Protein AF-A0A248K2I9-F1 (afdb_monomer)

Nearest PDB structures (foldseek):
  1h0m-assembly1_A  TM=5.626E-01  e=3.948E+00  Agrobacterium tumefaciens
  4zms-assembly1_B  TM=3.273E-01  e=7.925E-01  Streptococcus pneumoniae R6
  2y1j-assembly1_A  TM=4.454E-01  e=2.714E+00  Geobacillus stearothermophilus
  2w25-assembly1_B  TM=5.916E-01  e=6.059E+00  Mycobacterium tuberculosis H37Rv
  2w29-assembly1_B  TM=5.954E-01  e=8.354E+00  Mycobacterium tuberculosis H37Rv

Secondary structure (DSSP, 8-state):
---HHHHTT--HHHHHHHHHHHSTT-SSGGG--HHHHHHHHHHHHTT--HHHHHHHHS--HHHHHHHHHHH-TTTS---HHHHHHHHHHHHHHHHTT--HHHHHHHTTS-HHHHHHHHHHH-GGGTTS-SSS-----

Structure (mmCIF, N/CA/C/O backbone):
data_AF-A0A248K2I9-F1
#
_entry.id   AF-A0A248K2I9-F1
#
loop_
_atom_site.group_PDB
_atom_site.id
_atom_site.type_symbol
_atom_site.label_atom_id
_atom_site.label_alt_id
_atom_site.label_comp_id
_atom_site.label_asym_id
_atom_site.label_entity_id
_atom_site.label_seq_id
_atom_site.pdbx_PDB_ins_code
_atom_site.Cartn_x
_atom_site.Cartn_y
_atom_site.Cartn_z
_atom_site.occupancy
_atom_site.B_iso_or_equiv
_atom_site.auth_seq_id
_atom_site.auth_comp_id
_atom_site.auth_asym_id
_atom_site.auth_atom_id
_atom_site.pdbx_PDB_model_num
ATOM 1 N N . MET A 1 1 ? -1.436 29.039 24.319 1.00 55.94 1 MET A N 1
ATOM 2 C CA . MET A 1 1 ? -0.841 27.757 23.875 1.00 55.94 1 MET A CA 1
ATOM 3 C C . MET A 1 1 ? -0.750 27.768 22.350 1.00 55.94 1 MET A C 1
ATOM 5 O O . MET A 1 1 ? -1.803 27.791 21.718 1.00 55.94 1 MET A O 1
ATOM 9 N N . PRO A 1 2 ? 0.449 27.840 21.742 1.00 73.25 2 PRO A N 1
ATOM 10 C CA . PRO A 1 2 ? 0.587 27.752 20.288 1.00 73.25 2 PRO A CA 1
ATOM 11 C C . PRO A 1 2 ? 0.140 26.370 19.792 1.00 73.25 2 PRO A C 1
ATOM 13 O O . PRO A 1 2 ? 0.348 25.362 20.464 1.00 73.25 2 PRO A O 1
ATOM 16 N N . SER A 1 3 ? -0.501 26.313 18.6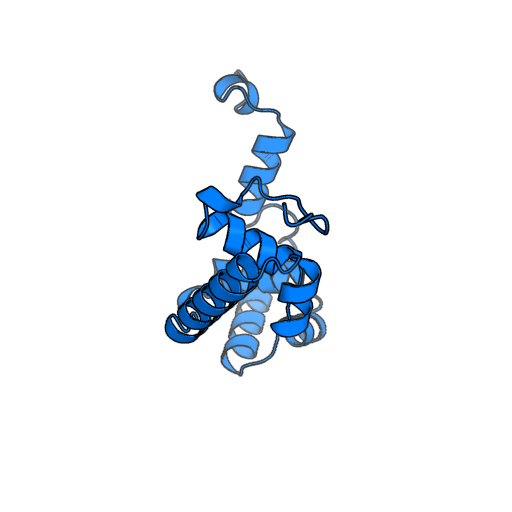21 1.00 81.94 3 SER A N 1
ATOM 17 C CA . SER A 1 3 ? -0.942 25.030 18.058 1.00 81.94 3 SER A CA 1
ATOM 18 C C . SER A 1 3 ? 0.257 24.142 17.693 1.00 81.94 3 SER A C 1
ATOM 20 O O . SER A 1 3 ? 1.301 24.645 17.280 1.00 81.94 3 SER A O 1
ATOM 22 N N . ILE A 1 4 ? 0.090 22.815 17.756 1.00 80.38 4 ILE A N 1
ATOM 23 C CA . ILE A 1 4 ? 1.104 21.837 17.310 1.00 80.38 4 ILE A CA 1
ATOM 24 C C . ILE A 1 4 ? 1.613 22.129 15.888 1.00 80.38 4 ILE A C 1
ATOM 26 O O . ILE A 1 4 ? 2.784 21.920 15.591 1.00 80.38 4 ILE A O 1
ATOM 30 N N . ALA A 1 5 ? 0.748 22.647 15.012 1.00 84.50 5 ALA A N 1
ATOM 31 C CA . ALA A 1 5 ? 1.111 23.028 13.650 1.00 84.50 5 ALA A CA 1
ATOM 32 C C . ALA A 1 5 ? 2.148 24.166 13.615 1.00 84.50 5 ALA A C 1
ATOM 34 O O . ALA A 1 5 ? 3.099 24.099 12.839 1.00 84.50 5 ALA A O 1
ATOM 35 N N . VAL A 1 6 ? 1.996 25.160 14.498 1.00 83.75 6 VAL A N 1
ATOM 36 C CA . VAL A 1 6 ? 2.936 26.283 14.653 1.00 83.75 6 VAL A CA 1
ATOM 37 C C . VAL A 1 6 ? 4.262 25.795 15.228 1.00 83.75 6 VAL A C 1
ATOM 39 O O . VAL A 1 6 ? 5.309 26.130 14.687 1.00 83.75 6 VAL A O 1
ATOM 42 N N . ILE A 1 7 ? 4.220 24.943 16.257 1.00 88.38 7 ILE A N 1
ATOM 43 C CA . ILE A 1 7 ? 5.426 24.371 16.882 1.00 88.38 7 ILE A CA 1
ATOM 44 C C . ILE A 1 7 ? 6.247 23.562 15.867 1.00 88.38 7 ILE A C 1
ATOM 46 O O . ILE A 1 7 ? 7.469 23.646 15.844 1.00 88.38 7 ILE A O 1
ATOM 50 N N . LEU A 1 8 ? 5.579 22.785 15.010 1.00 85.31 8 LEU A N 1
ATOM 51 C CA . LEU A 1 8 ? 6.237 21.906 14.041 1.00 85.31 8 LEU A CA 1
ATOM 52 C C . LEU A 1 8 ? 6.527 22.575 12.687 1.00 85.31 8 LEU A C 1
ATOM 54 O O . LEU A 1 8 ? 7.066 21.917 11.794 1.00 85.31 8 LEU A O 1
ATOM 58 N N . GLY A 1 9 ? 6.140 23.840 12.490 1.00 90.56 9 GLY A N 1
ATOM 59 C CA . GLY A 1 9 ? 6.293 24.538 11.208 1.00 90.56 9 GLY A CA 1
ATOM 60 C C . GLY A 1 9 ? 5.586 23.829 10.044 1.00 90.56 9 GLY A C 1
ATOM 61 O O . GLY A 1 9 ? 6.090 23.805 8.919 1.00 90.56 9 GLY A O 1
ATOM 62 N N . LYS A 1 10 ? 4.445 23.177 10.304 1.00 89.06 10 LYS A N 1
ATOM 63 C CA . LYS A 1 10 ? 3.665 22.437 9.297 1.00 89.06 10 LYS A CA 1
ATOM 64 C C . LYS A 1 10 ? 2.259 23.002 9.178 1.00 89.06 10 LYS A C 1
ATOM 66 O O . LYS A 1 10 ? 1.702 23.536 10.130 1.00 89.06 10 LYS A O 1
ATOM 71 N N . SER A 1 11 ? 1.639 22.808 8.014 1.00 90.31 11 SER A N 1
ATOM 72 C CA . SER A 1 11 ? 0.222 23.135 7.847 1.00 90.31 11 SER A CA 1
ATOM 73 C C . SER A 1 11 ? -0.647 22.271 8.770 1.00 90.31 11 SER A C 1
ATOM 75 O O . SER A 1 11 ? -0.353 21.091 9.000 1.00 90.31 11 SER A O 1
ATOM 77 N N . GLN A 1 12 ? -1.769 22.819 9.245 1.00 82.25 12 GLN A N 1
ATOM 78 C CA . GLN A 1 12 ? -2.743 22.036 10.014 1.00 82.25 12 GLN A CA 1
ATOM 79 C C . GLN A 1 12 ? -3.252 20.813 9.236 1.00 82.25 12 GLN A C 1
ATOM 81 O O . GLN A 1 12 ? -3.510 19.767 9.830 1.00 82.25 12 GLN A O 1
ATOM 86 N N . HIS A 1 13 ? -3.351 20.914 7.906 1.00 80.00 13 HIS A N 1
ATOM 87 C CA . HIS A 1 13 ? -3.716 19.793 7.044 1.00 80.00 13 HIS A CA 1
ATOM 88 C C . HIS A 1 13 ? -2.701 18.644 7.143 1.00 80.00 13 HIS A C 1
ATOM 90 O O . HIS A 1 13 ? -3.089 17.490 7.319 1.00 80.00 13 HIS A O 1
ATOM 96 N N . THR A 1 14 ? -1.403 18.952 7.094 1.00 78.31 14 THR A N 1
ATOM 97 C CA . THR A 1 14 ? -0.323 17.962 7.231 1.00 78.31 14 THR A CA 1
ATOM 98 C C . THR A 1 14 ? -0.371 17.268 8.588 1.00 78.31 14 THR A C 1
ATOM 100 O O . THR A 1 14 ? -0.266 16.045 8.652 1.00 78.31 14 THR A O 1
ATOM 103 N N . ILE A 1 15 ? -0.581 18.031 9.663 1.00 82.38 15 ILE A N 1
ATOM 104 C CA . ILE A 1 15 ? -0.722 17.478 11.015 1.00 82.38 15 ILE A CA 1
ATOM 105 C C . ILE A 1 15 ? -1.943 16.556 11.101 1.00 82.38 15 ILE A C 1
ATOM 107 O O . ILE A 1 15 ? -1.822 15.432 11.583 1.00 82.38 15 ILE A O 1
ATOM 111 N N . ARG A 1 16 ? -3.101 16.977 10.574 1.00 77.56 16 ARG A N 1
ATOM 112 C CA . ARG A 1 16 ? -4.315 16.142 10.528 1.00 77.56 16 ARG A CA 1
ATOM 113 C C . ARG A 1 16 ? -4.087 14.848 9.755 1.00 77.56 16 ARG A C 1
ATOM 115 O O . ARG A 1 16 ? -4.423 13.787 10.261 1.00 77.56 16 ARG A O 1
ATOM 122 N N . GLN A 1 17 ? -3.467 14.914 8.577 1.00 69.69 17 GLN A N 1
ATOM 123 C CA . GLN A 1 17 ? -3.106 13.727 7.795 1.00 69.69 17 GLN A CA 1
ATOM 124 C C . GLN A 1 17 ? -2.178 12.788 8.566 1.00 69.69 17 GLN A C 1
ATOM 126 O O . GLN A 1 17 ? -2.343 11.570 8.516 1.00 69.69 17 GLN A O 1
ATOM 131 N N . TYR A 1 18 ? -1.218 13.342 9.305 1.00 71.69 18 TYR A N 1
ATOM 132 C CA . TYR A 1 18 ? -0.320 12.546 10.132 1.00 71.69 18 TYR A CA 1
ATOM 133 C C . TYR A 1 18 ? -1.074 11.843 11.263 1.00 71.69 18 TYR A C 1
ATOM 135 O O . TYR A 1 18 ? -0.895 10.643 11.466 1.00 71.69 18 TYR A O 1
ATOM 143 N N . ILE A 1 19 ? -1.966 12.560 11.943 1.00 71.00 19 ILE A N 1
ATOM 144 C CA . ILE A 1 19 ? -2.824 12.017 12.997 1.00 71.00 19 ILE A CA 1
ATOM 145 C C . ILE A 1 19 ? -3.740 10.919 12.440 1.00 71.00 19 ILE A C 1
ATOM 147 O O . ILE A 1 19 ? -3.746 9.816 12.976 1.00 71.00 19 ILE A O 1
ATOM 151 N N . TYR A 1 20 ? -4.433 11.165 11.324 1.00 65.88 20 TYR A N 1
ATOM 152 C CA . TYR A 1 20 ? -5.317 10.183 10.682 1.00 65.88 20 TYR A CA 1
ATOM 153 C C . TYR A 1 20 ? -4.605 8.889 10.275 1.00 65.88 20 TYR A C 1
ATOM 155 O O . TYR A 1 20 ? -5.226 7.832 10.232 1.00 65.88 20 TYR A O 1
ATOM 163 N N . ARG A 1 21 ? -3.312 8.958 9.944 1.00 59.59 21 ARG A N 1
ATOM 164 C CA . ARG A 1 21 ? -2.538 7.789 9.504 1.00 59.59 21 ARG A CA 1
ATOM 165 C C . ARG A 1 21 ? -1.890 7.016 10.648 1.00 59.59 21 ARG A C 1
ATOM 167 O O . ARG A 1 21 ? -1.587 5.844 10.453 1.00 59.59 21 ARG A O 1
ATOM 174 N N . ASN A 1 22 ? -1.638 7.658 11.789 1.00 59.69 22 ASN A N 1
ATOM 175 C CA . ASN A 1 22 ? -0.778 7.097 12.836 1.00 59.69 22 ASN A CA 1
ATOM 176 C C . ASN A 1 22 ? -1.459 6.947 14.201 1.00 59.69 22 ASN A C 1
ATOM 178 O O . ASN A 1 22 ? -0.982 6.169 15.024 1.00 59.69 22 ASN A O 1
ATOM 182 N N . ILE A 1 23 ? -2.558 7.659 14.462 1.00 60.34 23 ILE A N 1
ATOM 183 C CA . ILE A 1 23 ? -3.276 7.566 15.735 1.00 60.34 23 ILE A CA 1
ATOM 184 C C . ILE A 1 23 ? -4.444 6.594 15.588 1.00 60.34 23 ILE A C 1
ATOM 186 O O . ILE A 1 23 ? -5.350 6.787 14.774 1.00 60.34 23 ILE A O 1
ATOM 190 N N . ARG A 1 24 ? -4.416 5.536 16.406 1.00 51.62 24 ARG A N 1
ATOM 191 C CA . ARG A 1 24 ? -5.470 4.520 16.457 1.00 51.62 24 ARG A CA 1
ATOM 192 C C . ARG A 1 24 ? -6.814 5.190 16.772 1.00 51.62 24 ARG A C 1
ATOM 194 O O . ARG A 1 24 ? -6.923 5.882 17.776 1.00 51.62 24 ARG A O 1
ATOM 201 N N . GLY A 1 25 ? -7.828 4.971 15.934 1.00 51.25 25 GLY A N 1
ATOM 202 C CA . GLY A 1 25 ? -9.184 5.477 16.179 1.00 51.25 25 GLY A CA 1
ATOM 203 C C . GLY A 1 25 ? -9.510 6.853 15.576 1.00 51.25 25 GLY A C 1
ATOM 204 O O . GLY A 1 25 ? -10.624 7.337 15.771 1.00 51.25 25 GLY A O 1
ATOM 205 N N . PHE A 1 26 ? -8.595 7.485 14.829 1.00 47.81 26 PHE A N 1
ATOM 206 C CA . PHE A 1 26 ? -8.835 8.791 14.203 1.00 47.81 26 PHE A CA 1
ATOM 207 C C . PHE A 1 26 ? -9.075 8.667 12.684 1.00 47.81 26 PHE A C 1
ATOM 209 O O . PHE A 1 26 ? -8.336 7.979 1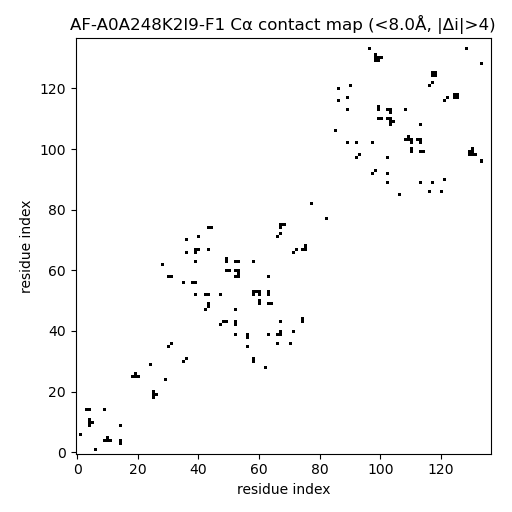1.988 1.00 47.81 26 PHE A O 1
ATOM 216 N N . GLY A 1 27 ? -10.077 9.375 12.137 1.00 50.16 27 GLY A N 1
ATOM 217 C CA . GLY A 1 27 ? -10.275 9.502 10.678 1.00 50.16 27 GLY A CA 1
ATOM 218 C C . GLY A 1 27 ? -11.305 8.580 10.026 1.00 50.16 27 GLY A C 1
ATOM 219 O O . GLY A 1 27 ? -11.094 8.156 8.894 1.00 50.16 27 GLY A O 1
ATOM 220 N N . GLY A 1 28 ? -12.419 8.287 10.706 1.00 51.94 28 GLY A N 1
ATOM 221 C CA . GLY A 1 28 ? -13.553 7.516 10.160 1.00 51.94 28 GLY A CA 1
ATOM 222 C C . GLY A 1 28 ? -13.596 6.045 10.582 1.00 51.94 28 GLY A C 1
ATOM 223 O O . GLY A 1 28 ? -14.421 5.273 10.105 1.00 51.94 28 GLY A O 1
ATOM 224 N N . THR A 1 29 ? -12.767 5.672 11.553 1.00 53.50 29 THR A N 1
ATOM 225 C CA . THR A 1 29 ? -12.842 4.404 12.291 1.00 53.50 29 THR A CA 1
ATOM 226 C C . THR A 1 29 ? -13.998 4.358 13.299 1.00 53.50 29 THR A C 1
ATOM 228 O O . THR A 1 29 ? -14.061 3.424 14.085 1.00 53.50 29 THR A O 1
ATOM 231 N N . SER A 1 30 ? -14.924 5.326 13.305 1.00 55.28 30 SER A N 1
ATOM 232 C CA . SER A 1 30 ? -16.091 5.315 14.205 1.00 55.28 30 SER A CA 1
ATOM 233 C C . SER A 1 30 ? -16.997 4.096 13.992 1.00 55.28 30 SER A C 1
ATOM 235 O O . SER A 1 30 ? -17.722 3.715 14.900 1.0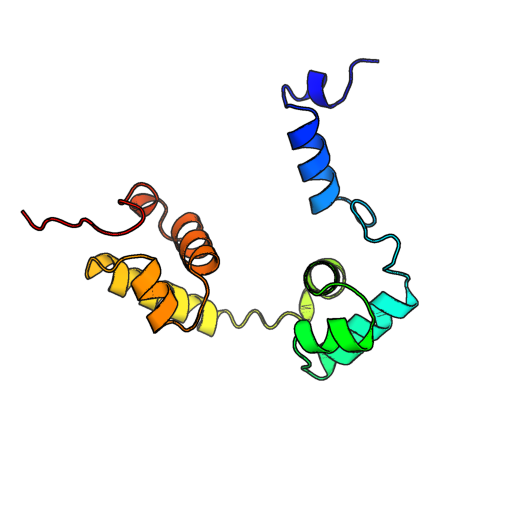0 55.28 30 SER A O 1
ATOM 237 N N . LYS A 1 31 ? -16.919 3.455 12.816 1.00 60.03 31 LYS A N 1
ATOM 238 C CA . LYS A 1 31 ? -17.584 2.178 12.512 1.00 60.03 31 LYS A CA 1
ATOM 239 C C . LYS A 1 31 ? -16.736 0.935 12.811 1.00 60.03 31 LYS A C 1
ATOM 241 O O . LYS A 1 31 ? -17.198 -0.169 12.576 1.00 60.03 31 LYS A O 1
ATOM 246 N N . LEU A 1 32 ? -15.492 1.077 13.266 1.00 73.06 32 LEU A N 1
ATOM 247 C CA . LEU A 1 32 ? -14.625 -0.053 13.610 1.00 73.06 32 LEU A CA 1
ATOM 248 C C . LEU A 1 32 ? -14.733 -0.324 15.109 1.00 73.06 32 LEU A C 1
ATOM 250 O O . LEU A 1 32 ? -13.849 0.035 15.885 1.00 73.06 32 LEU A O 1
ATOM 254 N N . THR A 1 33 ? -15.845 -0.939 15.504 1.00 83.56 33 THR A N 1
ATOM 255 C CA . THR A 1 33 ? -15.999 -1.457 16.864 1.00 83.56 33 THR A CA 1
ATOM 256 C C . THR A 1 33 ? -15.071 -2.664 17.074 1.00 83.56 33 THR A C 1
ATOM 258 O O . THR A 1 33 ? -14.631 -3.278 16.090 1.00 83.56 33 THR A O 1
ATOM 261 N N . PRO A 1 34 ? -14.739 -3.027 18.326 1.00 84.25 34 PRO A N 1
ATOM 262 C CA . PRO A 1 34 ? -13.939 -4.218 18.615 1.00 84.25 34 PRO A CA 1
ATOM 263 C C . PRO A 1 34 ? -14.477 -5.488 17.938 1.00 84.25 34 PRO A C 1
ATOM 265 O O . PRO A 1 34 ? -13.695 -6.289 17.425 1.00 84.25 34 PRO A O 1
ATOM 268 N N . GLU A 1 35 ? -15.800 -5.630 17.851 1.00 88.06 35 GLU A N 1
ATOM 269 C CA . GLU A 1 35 ? -16.486 -6.769 17.230 1.00 88.06 35 GLU A CA 1
ATOM 270 C C . GLU A 1 35 ? -16.245 -6.802 15.717 1.00 88.06 35 GLU A C 1
ATOM 272 O O . GLU A 1 35 ? -15.888 -7.839 15.155 1.00 88.06 35 GLU A O 1
ATOM 277 N N . ILE A 1 36 ? -16.358 -5.649 15.049 1.00 89.19 36 ILE A N 1
ATOM 278 C CA . ILE A 1 36 ? -16.081 -5.532 13.613 1.00 89.19 36 ILE A CA 1
ATOM 279 C C . ILE A 1 36 ? -14.599 -5.796 13.330 1.00 89.19 36 ILE A C 1
ATOM 281 O O . ILE A 1 36 ? -14.271 -6.485 12.364 1.00 89.19 36 ILE A O 1
ATOM 285 N N . ILE A 1 37 ? -13.689 -5.303 14.176 1.00 88.88 37 ILE A N 1
ATOM 286 C CA . ILE A 1 37 ? -12.251 -5.582 14.046 1.00 88.88 37 ILE A CA 1
ATOM 287 C C . ILE A 1 37 ? -11.985 -7.086 14.182 1.00 88.88 37 ILE A C 1
ATOM 289 O O . ILE A 1 37 ? -11.252 -7.648 13.363 1.00 88.88 37 ILE A O 1
ATOM 293 N N . ALA A 1 38 ? -12.598 -7.752 15.165 1.00 90.69 38 ALA A N 1
ATOM 294 C CA . ALA A 1 38 ? -12.476 -9.196 15.346 1.00 90.69 38 ALA A CA 1
ATOM 295 C C . ALA A 1 38 ? -12.975 -9.962 14.111 1.00 90.69 38 ALA A C 1
ATOM 297 O O . ALA A 1 38 ? -12.265 -10.840 13.610 1.00 90.69 38 ALA A O 1
ATOM 298 N N . ARG A 1 39 ? -14.129 -9.563 13.559 1.00 93.31 39 ARG A N 1
ATOM 299 C CA . ARG A 1 39 ? -14.701 -10.165 12.347 1.00 93.31 39 ARG A CA 1
ATOM 300 C C . ARG A 1 39 ? -13.826 -9.955 11.111 1.00 93.31 39 ARG A C 1
ATOM 302 O O . ARG A 1 39 ? -13.617 -10.893 10.344 1.00 93.31 39 ARG A O 1
ATOM 309 N N . ILE A 1 40 ? -13.25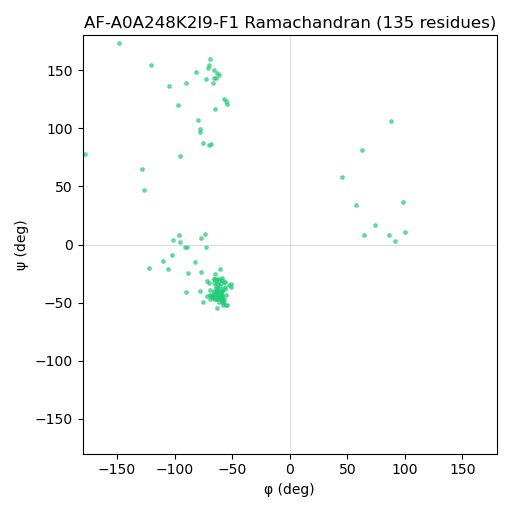5 -8.758 10.935 1.00 92.19 40 ILE A N 1
ATOM 310 C CA . ILE A 1 40 ? -12.258 -8.481 9.884 1.00 92.19 40 ILE A CA 1
ATOM 311 C C . ILE A 1 40 ? -11.068 -9.437 10.021 1.00 92.19 40 ILE A C 1
ATOM 313 O O . ILE A 1 40 ? -10.633 -10.019 9.029 1.00 92.19 40 ILE A O 1
ATOM 317 N N . GLY A 1 41 ? -10.545 -9.605 11.238 1.00 89.62 41 GLY A N 1
ATOM 318 C CA . GLY A 1 41 ? -9.407 -10.484 11.508 1.00 89.62 41 GLY A CA 1
ATOM 319 C C . GLY A 1 41 ? -9.697 -11.954 11.217 1.00 89.62 41 GLY A C 1
ATOM 320 O O . GLY A 1 41 ? -8.842 -12.644 10.669 1.00 89.62 41 GLY A O 1
ATOM 321 N N . GLU A 1 42 ? -10.894 -12.430 11.556 1.00 93.06 42 GLU A N 1
ATOM 322 C CA . GLU A 1 42 ? -11.344 -13.795 11.274 1.00 93.06 42 GLU A CA 1
ATOM 323 C C . GLU A 1 42 ? -11.430 -14.066 9.768 1.00 93.06 42 GLU A C 1
ATOM 325 O O . GLU A 1 42 ? -10.759 -14.971 9.269 1.00 93.06 42 GLU A O 1
ATOM 330 N N . LEU A 1 43 ? -12.170 -13.231 9.032 1.00 92.50 43 LEU A N 1
ATOM 331 C CA . LEU A 1 43 ? -12.312 -13.371 7.580 1.00 92.50 43 LEU A CA 1
ATOM 332 C C . LEU A 1 43 ? -10.956 -13.255 6.871 1.00 92.50 43 LEU A C 1
ATOM 334 O O . LEU A 1 43 ? -10.693 -13.943 5.884 1.00 92.50 43 LEU A O 1
ATOM 338 N N . TYR A 1 44 ? -10.066 -12.402 7.380 1.00 90.38 44 TYR A N 1
ATOM 339 C CA . TYR A 1 44 ? -8.724 -12.272 6.828 1.00 90.38 44 TYR A CA 1
ATOM 340 C C . TYR A 1 44 ? -7.860 -13.516 7.079 1.00 90.38 44 TYR A C 1
ATOM 342 O O . TYR A 1 44 ? -7.149 -13.943 6.170 1.00 90.38 44 TYR A O 1
ATOM 350 N N . ARG A 1 45 ? -7.958 -14.146 8.261 1.00 86.12 45 ARG A N 1
ATOM 351 C CA . ARG A 1 45 ? -7.296 -15.436 8.550 1.00 86.12 45 ARG A CA 1
ATOM 352 C C . ARG A 1 45 ? -7.791 -16.560 7.646 1.00 86.12 45 ARG A C 1
ATOM 354 O O . ARG A 1 45 ? -6.996 -17.404 7.254 1.00 86.12 45 ARG A O 1
ATOM 361 N N . GLN A 1 46 ? -9.069 -16.532 7.276 1.00 89.31 46 GLN A N 1
ATOM 362 C CA . GLN A 1 46 ? -9.669 -17.458 6.309 1.00 89.31 46 GLN A CA 1
ATOM 363 C C . GLN A 1 46 ? -9.233 -17.181 4.854 1.00 89.31 46 GLN A C 1
ATOM 365 O O . GLN A 1 46 ? -9.623 -17.902 3.941 1.00 89.31 46 GLN A O 1
ATOM 370 N N . GLY A 1 47 ? -8.417 -16.148 4.612 1.00 84.81 47 GLY A N 1
ATOM 371 C CA . GLY A 1 47 ? -7.872 -15.830 3.291 1.00 84.81 47 GLY A CA 1
ATOM 372 C C . GLY A 1 47 ? -8.773 -14.950 2.422 1.00 84.81 47 GLY A C 1
ATOM 373 O O . GLY A 1 47 ? -8.455 -14.718 1.251 1.00 84.81 47 GLY A O 1
ATOM 374 N N . HIS A 1 48 ? -9.874 -14.410 2.957 1.00 89.00 48 HIS A N 1
ATOM 375 C CA . HIS A 1 48 ? -10.745 -13.525 2.187 1.00 89.00 48 HIS A CA 1
ATOM 376 C C . HIS A 1 48 ? -10.044 -12.204 1.828 1.00 89.00 48 HIS A C 1
ATOM 378 O O . HIS A 1 48 ? -9.347 -11.577 2.630 1.00 89.00 48 HIS A O 1
ATOM 384 N N . LYS A 1 49 ? -10.257 -11.740 0.590 1.00 87.81 49 LYS A N 1
ATOM 385 C CA . LYS A 1 49 ? -9.711 -10.462 0.105 1.00 87.81 49 LYS A CA 1
ATOM 386 C C . LYS A 1 49 ? -10.423 -9.272 0.775 1.00 87.81 49 LYS A C 1
ATOM 388 O O . LYS A 1 49 ? -11.619 -9.372 1.053 1.00 87.81 49 LYS A O 1
ATOM 393 N N . PRO A 1 50 ? -9.765 -8.106 0.939 1.00 88.75 50 PRO A N 1
ATOM 394 C CA . PRO A 1 50 ? -10.377 -6.927 1.562 1.00 88.75 50 PRO A CA 1
ATOM 395 C C . PRO A 1 50 ? -11.721 -6.495 0.952 1.00 88.75 50 PRO A C 1
ATOM 397 O O . PRO A 1 50 ? -12.609 -6.082 1.687 1.00 88.75 50 PRO A O 1
ATOM 400 N N . ALA A 1 51 ? -11.911 -6.652 -0.361 1.00 89.19 51 ALA A N 1
ATOM 401 C CA . ALA A 1 51 ? -13.181 -6.368 -1.035 1.00 89.19 51 ALA A CA 1
ATOM 402 C C . ALA A 1 51 ? -14.338 -7.304 -0.623 1.00 89.19 51 ALA A C 1
ATOM 404 O O . ALA A 1 51 ? -15.500 -6.908 -0.677 1.00 89.19 51 ALA A O 1
ATOM 405 N N . HIS A 1 52 ? -14.042 -8.548 -0.238 1.00 91.31 52 HIS A N 1
ATOM 406 C CA . HIS A 1 52 ? -15.037 -9.472 0.315 1.00 91.31 52 HIS A CA 1
ATOM 407 C C . HIS A 1 52 ? -15.361 -9.090 1.759 1.00 91.31 52 HIS A C 1
ATOM 409 O O . HIS A 1 52 ? -16.516 -8.881 2.103 1.00 91.31 52 HIS A O 1
ATOM 415 N N . ILE A 1 53 ? -14.324 -8.882 2.573 1.00 93.06 53 ILE A N 1
ATOM 416 C CA . ILE A 1 53 ? -14.463 -8.461 3.974 1.00 93.06 53 ILE A CA 1
ATOM 417 C C . ILE A 1 53 ? -15.262 -7.154 4.080 1.00 93.06 53 ILE A C 1
ATOM 419 O O . ILE A 1 53 ? -16.086 -6.999 4.974 1.00 93.06 53 ILE A O 1
ATOM 423 N N . SER A 1 54 ? -15.056 -6.226 3.144 1.00 90.56 54 SER A N 1
ATOM 424 C CA . SER A 1 54 ? -15.800 -4.967 3.064 1.00 90.56 54 SER A CA 1
ATOM 425 C C . SER A 1 54 ? -17.309 -5.182 2.915 1.00 90.56 54 SER A C 1
ATOM 427 O O . SER A 1 54 ? -18.087 -4.526 3.602 1.00 90.56 54 SER A O 1
ATOM 429 N N . ARG A 1 55 ? -17.717 -6.132 2.064 1.00 91.94 55 ARG A N 1
ATOM 430 C CA . ARG A 1 55 ? -19.128 -6.485 1.861 1.00 91.94 55 ARG A CA 1
ATOM 431 C C . ARG A 1 55 ? -19.727 -7.144 3.101 1.00 91.94 55 ARG A C 1
ATOM 433 O O . ARG A 1 55 ? -20.789 -6.726 3.538 1.00 91.94 55 ARG A O 1
ATOM 440 N N . GLU A 1 56 ? -19.002 -8.083 3.703 1.00 91.75 56 GLU A N 1
ATOM 441 C CA . GLU A 1 56 ? -19.443 -8.816 4.900 1.00 91.75 56 GLU A CA 1
ATOM 442 C C . GLU A 1 56 ? -19.587 -7.933 6.146 1.00 91.75 56 GLU A C 1
ATOM 444 O O . GLU A 1 56 ? -20.426 -8.179 7.004 1.00 91.75 56 GLU A O 1
ATOM 449 N N . THR A 1 57 ? -18.746 -6.906 6.274 1.00 87.56 57 THR A N 1
ATOM 450 C CA . THR A 1 57 ? -18.687 -6.068 7.487 1.00 87.56 57 THR A CA 1
ATOM 451 C C . THR A 1 57 ? -19.379 -4.717 7.329 1.00 87.56 57 THR A C 1
ATOM 453 O O . THR A 1 57 ? -19.486 -3.970 8.299 1.00 87.56 57 THR A O 1
ATOM 456 N N . GLY A 1 58 ? -19.799 -4.351 6.112 1.00 86.00 58 GLY A N 1
ATOM 457 C CA . GLY A 1 58 ? -20.321 -3.015 5.799 1.00 86.00 58 GLY A CA 1
ATOM 458 C C . GLY A 1 58 ? -19.288 -1.885 5.950 1.00 86.00 58 GLY A C 1
ATOM 459 O O . GLY A 1 58 ? -19.632 -0.701 5.871 1.00 86.00 58 GLY A O 1
ATOM 460 N N . VAL A 1 59 ? -18.015 -2.223 6.177 1.00 85.38 59 VAL A N 1
ATOM 461 C CA . VAL A 1 59 ? -16.900 -1.279 6.300 1.00 85.38 59 VAL A CA 1
ATOM 462 C C . VAL A 1 59 ? -16.288 -1.058 4.924 1.00 85.38 59 VAL A C 1
ATOM 464 O O . VAL A 1 59 ? -16.100 -2.007 4.168 1.00 85.38 59 VAL A O 1
ATOM 467 N N . SER A 1 60 ? -15.921 0.180 4.581 1.00 85.50 60 SER A N 1
ATOM 468 C CA . SER A 1 60 ? -15.273 0.439 3.289 1.00 85.50 60 SER A CA 1
ATOM 469 C C . SER A 1 60 ? -13.949 -0.319 3.164 1.00 85.50 60 SER A C 1
ATOM 471 O O . SER A 1 60 ? -13.198 -0.471 4.130 1.00 85.50 60 SER A O 1
ATOM 473 N N . GLU A 1 61 ? -13.619 -0.759 1.951 1.00 84.81 61 GLU A N 1
ATOM 474 C CA . GLU A 1 61 ? -12.397 -1.528 1.70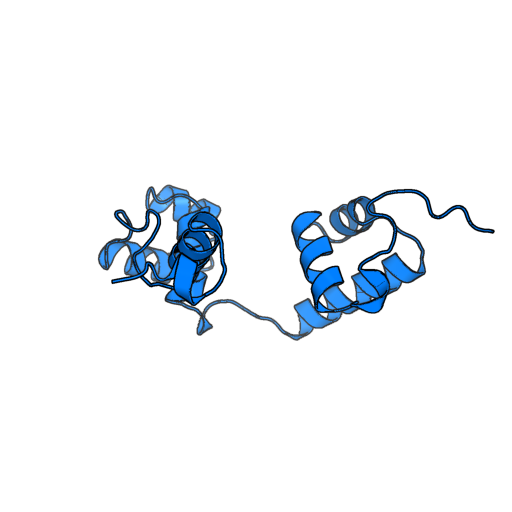7 1.00 84.81 61 GLU A CA 1
ATOM 475 C C . GLU A 1 61 ? -11.127 -0.785 2.166 1.00 84.81 61 GLU A C 1
ATOM 477 O O . GLU A 1 61 ? -10.171 -1.402 2.645 1.00 84.81 61 GLU A O 1
ATOM 482 N N . TYR A 1 62 ? -11.124 0.549 2.080 1.00 82.69 62 TYR A N 1
ATOM 483 C CA . TYR A 1 62 ? -10.046 1.382 2.610 1.00 82.69 62 TYR A CA 1
ATOM 484 C C . TYR A 1 62 ? -9.841 1.163 4.118 1.00 82.69 62 TYR A C 1
ATOM 486 O O . TYR A 1 62 ? -8.721 0.888 4.556 1.00 82.69 62 TYR A O 1
ATOM 494 N N . TYR A 1 63 ? -10.917 1.214 4.909 1.00 83.19 63 TYR A N 1
ATOM 495 C CA . TYR A 1 63 ? -10.842 1.001 6.355 1.00 83.19 63 TYR A CA 1
ATOM 496 C C . TYR A 1 63 ? -10.543 -0.451 6.720 1.00 83.19 63 TYR A C 1
ATOM 498 O O . TYR A 1 63 ? -9.794 -0.676 7.667 1.00 83.19 63 TYR A O 1
ATOM 506 N N . VAL A 1 64 ? -11.017 -1.425 5.939 1.00 86.81 64 VAL A N 1
ATOM 507 C CA . VAL A 1 64 ? -10.626 -2.836 6.102 1.00 86.81 64 VAL A CA 1
ATOM 508 C C . VAL A 1 64 ? -9.112 -3.001 5.950 1.00 86.81 64 VAL A C 1
ATOM 510 O O . VAL A 1 64 ? -8.459 -3.602 6.803 1.00 86.81 64 VAL A O 1
ATOM 513 N N . ARG A 1 65 ? -8.513 -2.432 4.895 1.00 83.62 65 ARG A N 1
ATOM 514 C CA . ARG A 1 65 ? -7.057 -2.507 4.667 1.00 83.62 65 ARG A CA 1
ATOM 515 C C . ARG A 1 65 ? -6.263 -1.830 5.785 1.00 83.62 65 ARG A C 1
ATOM 517 O O . ARG A 1 65 ? -5.216 -2.354 6.175 1.00 83.62 65 ARG A O 1
ATOM 524 N N . ASN A 1 66 ? -6.756 -0.702 6.297 1.00 79.44 66 ASN A N 1
ATOM 525 C CA . ASN A 1 66 ? -6.149 -0.021 7.439 1.00 79.44 66 ASN A CA 1
ATOM 526 C C . ASN A 1 66 ? -6.256 -0.864 8.715 1.00 79.44 66 ASN A C 1
ATOM 528 O O . ASN A 1 66 ? -5.241 -1.066 9.376 1.00 79.44 66 ASN A O 1
ATOM 532 N N . ALA A 1 67 ? -7.430 -1.428 9.016 1.00 83.06 67 ALA A N 1
ATOM 533 C CA . ALA A 1 67 ? -7.639 -2.292 10.176 1.00 83.06 67 ALA A CA 1
ATOM 534 C C . ALA A 1 67 ? -6.722 -3.525 10.137 1.00 83.06 67 ALA A C 1
ATOM 536 O O . ALA A 1 67 ? -6.038 -3.814 11.116 1.00 83.06 67 ALA A O 1
ATOM 537 N N . ILE A 1 68 ? -6.607 -4.189 8.981 1.00 85.56 68 ILE A N 1
ATOM 538 C CA . ILE A 1 68 ? -5.657 -5.294 8.781 1.00 85.56 68 ILE A CA 1
ATOM 539 C C . ILE A 1 68 ? -4.221 -4.842 9.054 1.00 85.56 68 ILE A C 1
ATOM 541 O O . ILE A 1 68 ? -3.496 -5.496 9.797 1.00 85.56 68 ILE A O 1
ATOM 545 N N . GLY A 1 69 ? -3.800 -3.713 8.477 1.00 76.06 69 GLY A N 1
ATOM 546 C CA . GLY A 1 69 ? -2.447 -3.195 8.679 1.00 76.06 69 GLY A CA 1
ATOM 547 C C . GLY A 1 69 ? -2.137 -2.818 10.130 1.00 76.06 69 GLY A C 1
ATOM 548 O O . GLY A 1 69 ? -0.995 -2.963 10.556 1.00 76.06 69 GLY A O 1
ATOM 549 N N . GLN A 1 70 ? -3.137 -2.344 10.870 1.00 75.75 70 GLN A N 1
ATOM 550 C CA . GLN A 1 70 ? -2.974 -1.795 12.212 1.00 75.75 70 GLN A CA 1
ATOM 551 C C . GLN A 1 70 ? -3.112 -2.844 13.323 1.00 75.75 70 GLN A C 1
ATOM 553 O O . GLN A 1 70 ? -2.358 -2.795 14.295 1.00 75.75 70 GLN A O 1
ATOM 558 N N . TYR A 1 71 ? -4.075 -3.761 13.200 1.00 81.12 71 TYR A N 1
ATOM 5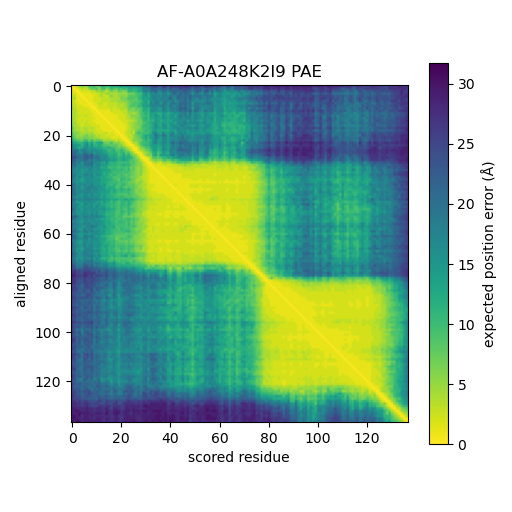59 C CA . TYR A 1 71 ? -4.428 -4.735 14.242 1.00 81.12 71 TYR A CA 1
ATOM 560 C C . TYR A 1 71 ? -3.950 -6.152 13.926 1.00 81.12 71 TYR A C 1
ATOM 562 O O . TYR A 1 71 ? -3.771 -6.952 14.838 1.00 81.12 71 TYR A O 1
ATOM 570 N N . PHE A 1 72 ? -3.689 -6.453 12.653 1.00 82.44 72 PHE A N 1
ATOM 571 C CA . PHE A 1 72 ? -3.271 -7.779 12.199 1.00 82.44 72 PHE A CA 1
ATOM 572 C C . PHE A 1 72 ? -1.967 -7.744 11.376 1.00 82.44 72 PHE A C 1
ATOM 574 O O . PHE A 1 72 ? -1.890 -8.361 10.308 1.00 82.44 72 PHE A O 1
ATOM 581 N N . PRO A 1 73 ? -0.913 -7.036 11.835 1.00 69.31 73 PRO A N 1
ATOM 582 C CA . PRO A 1 73 ? 0.300 -6.822 11.044 1.00 69.31 73 PRO A CA 1
ATOM 583 C C . PRO A 1 73 ? 1.055 -8.121 10.728 1.00 69.31 73 PRO A C 1
ATOM 585 O O . PRO A 1 73 ? 1.687 -8.210 9.678 1.00 69.31 73 PRO A O 1
ATOM 588 N N . THR A 1 74 ? 0.963 -9.128 11.600 1.00 72.31 74 THR A N 1
ATOM 589 C CA . THR A 1 74 ? 1.581 -10.453 11.428 1.00 72.31 74 THR A CA 1
ATOM 590 C C . THR A 1 74 ? 0.825 -11.342 10.444 1.00 72.31 74 THR A C 1
ATOM 592 O O . THR A 1 74 ? 1.420 -12.239 9.858 1.00 72.31 74 THR A O 1
ATOM 595 N N . LEU A 1 75 ? -0.469 -11.081 10.230 1.00 67.19 75 LEU A N 1
ATOM 596 C CA . LEU A 1 75 ? -1.301 -11.843 9.298 1.00 67.19 75 LEU A CA 1
ATOM 597 C C . LEU A 1 75 ? -1.145 -11.380 7.858 1.00 67.19 75 LEU A C 1
ATOM 599 O O . LEU A 1 75 ? -1.574 -12.083 6.950 1.00 67.19 75 LEU A O 1
ATOM 603 N N . LYS A 1 76 ? -0.557 -10.201 7.618 1.00 63.75 76 LYS A N 1
ATOM 604 C CA . LYS A 1 76 ? -0.210 -9.808 6.256 1.00 63.75 76 LYS A CA 1
ATOM 605 C C . LYS A 1 76 ? 0.849 -10.787 5.762 1.00 63.75 76 LYS A C 1
ATOM 607 O O . LYS A 1 76 ? 1.955 -10.760 6.305 1.00 63.75 76 LYS A O 1
ATOM 612 N N . PRO A 1 77 ? 0.579 -11.586 4.712 1.00 56.91 77 PRO A N 1
ATOM 613 C CA . PRO A 1 77 ? 1.619 -12.371 4.080 1.00 56.91 77 PRO A CA 1
ATOM 614 C C . PRO A 1 77 ? 2.552 -11.384 3.383 1.00 56.91 77 PRO A C 1
ATOM 616 O O . PRO A 1 77 ? 2.407 -11.039 2.210 1.00 56.91 77 PRO A O 1
ATOM 619 N N . ARG A 1 78 ? 3.523 -10.868 4.129 1.00 59.44 78 ARG A N 1
ATOM 620 C CA . ARG A 1 78 ? 4.720 -10.295 3.548 1.00 59.44 78 ARG A CA 1
ATOM 621 C C . ARG A 1 78 ? 5.502 -11.523 3.132 1.00 59.44 78 ARG A C 1
ATOM 623 O O . ARG A 1 78 ? 6.246 -12.055 3.934 1.00 59.44 78 ARG A O 1
ATOM 630 N N . ASN A 1 79 ? 5.259 -12.037 1.930 1.00 68.50 79 ASN A N 1
ATOM 631 C CA . ASN A 1 79 ? 6.176 -13.008 1.360 1.00 68.50 79 ASN A CA 1
ATOM 632 C C . ASN A 1 79 ? 7.376 -12.196 0.842 1.00 68.50 79 ASN A C 1
ATOM 634 O O . ASN A 1 79 ? 7.262 -11.553 -0.210 1.00 68.50 79 ASN A O 1
ATOM 638 N N . PRO A 1 80 ? 8.490 -12.127 1.598 1.00 72.62 80 PRO A N 1
ATOM 639 C CA . PRO A 1 80 ? 9.622 -11.294 1.221 1.00 72.62 80 PRO A CA 1
ATOM 640 C C . PRO A 1 80 ? 10.212 -11.729 -0.121 1.00 72.62 80 PRO A C 1
ATOM 642 O O . PRO A 1 80 ? 10.686 -10.870 -0.859 1.00 72.62 80 PRO A O 1
ATOM 645 N N . ALA A 1 81 ? 10.121 -13.015 -0.480 1.00 76.12 81 ALA A N 1
ATOM 646 C CA . ALA A 1 81 ? 10.590 -13.516 -1.767 1.00 76.12 81 ALA A CA 1
ATOM 647 C C . ALA A 1 81 ? 9.745 -12.973 -2.927 1.00 76.12 81 ALA A C 1
ATOM 649 O O . ALA A 1 81 ? 10.302 -12.471 -3.899 1.00 76.12 81 ALA A O 1
ATOM 650 N N . VAL A 1 82 ? 8.413 -12.958 -2.794 1.00 78.81 82 VAL A N 1
ATOM 651 C CA . VAL A 1 82 ? 7.517 -12.376 -3.816 1.00 78.81 82 VAL A CA 1
ATOM 652 C C . VAL A 1 82 ? 7.767 -10.877 -3.979 1.00 78.81 82 VAL A C 1
ATOM 654 O O . VAL A 1 82 ? 7.781 -10.369 -5.099 1.00 78.81 82 VAL A O 1
ATOM 657 N N . LEU A 1 83 ? 7.993 -10.154 -2.877 1.00 82.88 83 LEU A N 1
ATOM 658 C CA . LEU A 1 83 ? 8.326 -8.731 -2.944 1.00 82.88 83 LEU A CA 1
ATOM 659 C C . LEU A 1 83 ? 9.691 -8.502 -3.605 1.00 82.88 83 LEU A C 1
ATOM 661 O O . LEU A 1 83 ? 9.798 -7.629 -4.461 1.00 82.88 83 LEU A O 1
ATOM 665 N N . LYS A 1 84 ? 10.711 -9.281 -3.229 1.00 84.69 84 LYS A N 1
ATOM 666 C CA . LYS A 1 84 ? 12.059 -9.201 -3.806 1.00 84.69 84 LYS A CA 1
ATOM 667 C C . LYS A 1 84 ? 12.025 -9.462 -5.309 1.00 84.69 84 LYS A C 1
ATOM 669 O O . LYS A 1 84 ? 12.583 -8.682 -6.072 1.00 84.69 84 LYS A O 1
ATOM 674 N N . GLU A 1 85 ? 11.303 -10.494 -5.729 1.00 87.25 85 GLU A N 1
ATOM 675 C CA . GLU A 1 85 ? 11.143 -10.842 -7.139 1.00 87.25 85 GLU A CA 1
ATOM 676 C C . GLU A 1 85 ? 10.377 -9.764 -7.913 1.00 87.25 85 GLU A C 1
ATOM 678 O O . GLU A 1 85 ? 10.768 -9.374 -9.012 1.00 87.25 85 GLU A O 1
ATOM 683 N N . ARG A 1 86 ? 9.320 -9.200 -7.317 1.00 87.56 86 ARG A N 1
ATOM 684 C CA . ARG A 1 86 ? 8.587 -8.081 -7.919 1.00 87.56 86 ARG A CA 1
ATOM 685 C C . ARG A 1 86 ? 9.465 -6.836 -8.064 1.00 87.56 86 ARG A C 1
ATOM 687 O O . ARG A 1 86 ? 9.380 -6.167 -9.086 1.00 87.56 86 ARG A O 1
ATOM 694 N N . ILE A 1 87 ? 10.306 -6.529 -7.074 1.00 90.56 87 ILE A N 1
ATOM 695 C CA . ILE A 1 87 ? 11.279 -5.428 -7.154 1.00 90.56 87 ILE A CA 1
ATOM 696 C C . ILE A 1 87 ? 12.285 -5.698 -8.278 1.00 90.56 87 ILE A C 1
ATOM 698 O O . ILE A 1 87 ? 12.491 -4.810 -9.099 1.00 90.56 87 ILE A O 1
ATOM 702 N N . ARG A 1 88 ? 12.845 -6.913 -8.372 1.00 93.56 88 ARG A N 1
ATOM 703 C CA . ARG A 1 88 ? 13.779 -7.303 -9.445 1.00 93.56 88 ARG A CA 1
ATOM 704 C C . ARG A 1 88 ? 13.178 -7.065 -10.833 1.00 93.56 88 ARG A C 1
ATOM 706 O O . ARG A 1 88 ? 13.769 -6.339 -11.624 1.00 93.56 88 ARG A O 1
ATOM 713 N N . LYS A 1 89 ? 11.966 -7.579 -11.083 1.00 93.19 89 LYS A N 1
ATOM 714 C CA . LYS A 1 89 ? 11.256 -7.390 -12.362 1.00 93.19 89 LYS A CA 1
ATOM 715 C C . LYS A 1 89 ? 11.009 -5.916 -12.690 1.00 93.19 89 LYS A C 1
ATOM 717 O O . LYS A 1 89 ? 11.162 -5.516 -13.835 1.00 93.19 89 LYS A O 1
ATOM 722 N N . ILE A 1 90 ? 10.649 -5.096 -11.696 1.00 91.44 90 ILE A N 1
ATOM 723 C CA . ILE A 1 90 ? 10.501 -3.644 -11.901 1.00 91.44 90 ILE A CA 1
ATOM 724 C C . ILE A 1 90 ? 11.828 -3.030 -12.363 1.00 91.44 90 ILE A C 1
ATOM 726 O O . ILE A 1 90 ? 11.811 -2.235 -13.295 1.00 91.44 90 ILE A O 1
ATOM 730 N N . GLY A 1 91 ? 12.954 -3.405 -11.745 1.00 89.50 91 GLY A N 1
ATOM 731 C CA . GLY A 1 91 ? 14.284 -2.931 -12.141 1.00 89.50 91 GLY A CA 1
ATOM 732 C C . GLY A 1 91 ? 14.613 -3.262 -13.597 1.00 89.50 91 GLY A C 1
ATOM 733 O O . GLY A 1 91 ? 14.916 -2.362 -14.368 1.00 89.50 91 GLY A O 1
ATOM 734 N N . GLU A 1 92 ? 14.429 -4.520 -13.998 1.00 91.94 92 GLU A N 1
ATOM 735 C CA . GLU A 1 92 ? 14.691 -4.978 -15.374 1.00 91.94 92 GLU A CA 1
ATOM 736 C C . GLU A 1 92 ? 13.845 -4.237 -16.412 1.00 91.94 92 GLU A C 1
ATOM 738 O O . GLU A 1 92 ? 14.330 -3.846 -17.471 1.00 91.94 92 GLU A O 1
ATOM 743 N N . MET A 1 93 ? 12.570 -4.002 -16.103 1.00 91.19 93 MET A N 1
ATOM 744 C CA . MET A 1 93 ? 11.680 -3.276 -17.005 1.00 91.19 93 MET A CA 1
ATOM 745 C C . MET A 1 93 ? 12.013 -1.781 -17.078 1.00 91.19 93 MET A C 1
ATOM 747 O O . MET A 1 93 ? 11.822 -1.175 -18.132 1.00 91.19 93 MET A O 1
ATOM 751 N N . LEU A 1 94 ? 12.512 -1.186 -15.989 1.00 87.50 94 LEU A N 1
ATOM 752 C CA . LEU A 1 94 ? 13.027 0.186 -16.001 1.00 87.50 94 LEU A CA 1
ATOM 753 C C . LEU A 1 94 ? 14.303 0.298 -16.832 1.00 87.50 94 LEU A C 1
ATOM 755 O O . LEU A 1 94 ? 14.416 1.223 -17.632 1.00 87.50 94 LEU A O 1
ATOM 759 N N . ASP A 1 95 ? 15.223 -0.656 -16.693 1.00 85.31 95 ASP A N 1
ATOM 760 C CA . ASP A 1 95 ? 16.454 -0.697 -17.488 1.00 85.31 95 ASP A CA 1
ATOM 761 C C . ASP A 1 95 ? 16.146 -0.908 -18.983 1.00 85.31 95 ASP A C 1
ATOM 763 O O . ASP A 1 95 ? 16.822 -0.346 -19.842 1.00 85.31 95 ASP A O 1
ATOM 767 N N . ALA A 1 96 ? 15.054 -1.612 -19.302 1.00 85.56 96 ALA A N 1
ATOM 768 C CA . ALA A 1 96 ? 14.497 -1.719 -20.653 1.00 85.56 96 ALA A CA 1
ATOM 769 C C . ALA A 1 96 ? 13.697 -0.475 -21.116 1.00 85.56 96 ALA A C 1
ATOM 771 O O . ALA A 1 96 ? 13.067 -0.505 -22.174 1.00 85.56 96 ALA A O 1
ATOM 772 N N . GLY A 1 97 ? 13.665 0.607 -20.331 1.00 84.69 97 GLY A N 1
ATOM 773 C CA . GLY A 1 97 ? 13.007 1.870 -20.682 1.00 84.69 97 GLY A CA 1
ATOM 774 C C . GLY A 1 97 ? 11.474 1.843 -20.628 1.00 84.69 97 GLY A C 1
ATOM 775 O O . GLY A 1 97 ? 10.817 2.722 -21.196 1.00 84.69 97 GLY A O 1
ATOM 776 N N . GLN A 1 98 ? 10.864 0.852 -19.969 1.00 86.19 98 GLN A N 1
ATOM 777 C CA . GLN A 1 98 ? 9.408 0.746 -19.914 1.00 86.19 98 GLN A CA 1
ATOM 778 C C . GLN A 1 98 ? 8.772 1.805 -19.008 1.00 86.19 98 GLN A C 1
ATOM 780 O O . GLN A 1 98 ? 9.246 2.136 -17.923 1.00 86.19 98 GLN A O 1
ATOM 785 N N . SER A 1 99 ? 7.608 2.305 -19.430 1.00 85.69 99 SER A N 1
ATOM 786 C CA . SER A 1 99 ? 6.827 3.245 -18.623 1.00 85.69 99 SER A CA 1
ATOM 787 C C . SER A 1 99 ? 6.210 2.577 -17.389 1.00 85.69 99 SER A C 1
ATOM 789 O O . SER A 1 99 ? 5.851 1.401 -17.412 1.00 85.69 99 SER A O 1
ATOM 791 N N . TYR A 1 100 ? 5.938 3.356 -16.338 1.00 87.81 100 TYR A N 1
ATOM 792 C CA . TYR A 1 100 ? 5.294 2.836 -15.121 1.00 87.81 100 TYR A CA 1
ATOM 793 C C . TYR A 1 100 ? 3.917 2.212 -15.397 1.00 87.81 100 TYR A C 1
ATOM 795 O O . TYR A 1 100 ? 3.502 1.301 -14.685 1.00 87.81 100 TYR A O 1
ATOM 803 N N . LYS A 1 101 ? 3.210 2.683 -16.436 1.00 87.12 101 LYS A N 1
ATOM 804 C CA . LYS A 1 101 ? 1.931 2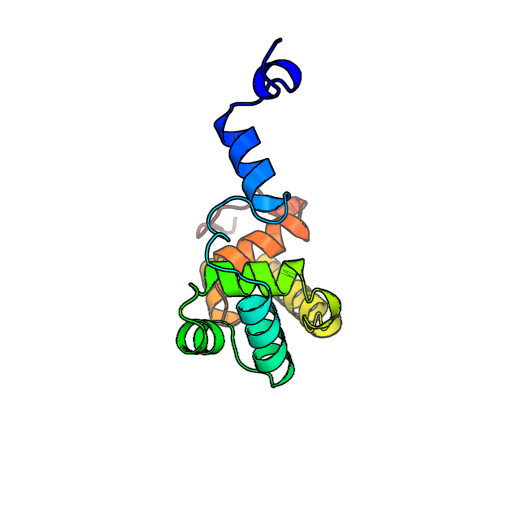.114 -16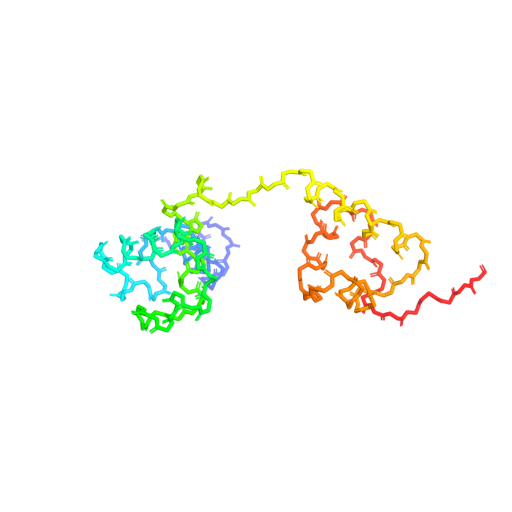.883 1.00 87.12 101 LYS A CA 1
ATOM 805 C C . LYS A 1 101 ? 2.115 0.732 -17.511 1.00 87.12 101 LYS A C 1
ATOM 807 O O . LYS A 1 101 ? 1.351 -0.169 -17.184 1.00 87.12 101 LYS A O 1
ATOM 812 N N . ALA A 1 102 ? 3.134 0.563 -18.354 1.00 88.50 102 ALA A N 1
ATOM 813 C CA . ALA A 1 102 ? 3.471 -0.730 -18.950 1.00 88.50 102 ALA A CA 1
ATOM 814 C C . ALA A 1 102 ? 3.915 -1.738 -17.878 1.00 88.50 102 ALA A C 1
ATOM 816 O O . ALA A 1 102 ? 3.411 -2.857 -17.836 1.00 88.50 102 ALA A O 1
ATOM 817 N N . ILE A 1 103 ? 4.755 -1.298 -16.936 1.00 89.38 103 ILE A N 1
ATOM 818 C CA . ILE A 1 103 ? 5.186 -2.108 -15.789 1.00 89.38 103 ILE A CA 1
ATOM 819 C C . ILE A 1 103 ? 3.988 -2.545 -14.937 1.00 89.38 103 ILE A C 1
ATOM 821 O O . ILE A 1 103 ? 3.884 -3.706 -14.551 1.00 89.38 103 ILE A O 1
ATOM 825 N N . ALA A 1 104 ? 3.061 -1.628 -14.653 1.00 87.19 104 ALA A N 1
ATOM 826 C CA . ALA A 1 104 ? 1.862 -1.931 -13.877 1.00 87.19 104 ALA A CA 1
ATOM 827 C C . ALA A 1 104 ? 0.983 -2.990 -14.557 1.00 87.19 104 ALA A C 1
ATOM 829 O O . ALA A 1 104 ? 0.540 -3.923 -13.891 1.00 87.19 104 ALA A O 1
ATOM 830 N N . ALA A 1 105 ? 0.794 -2.874 -15.874 1.00 89.69 105 ALA A N 1
ATOM 831 C CA . ALA A 1 105 ? 0.043 -3.849 -16.656 1.00 89.69 105 ALA A CA 1
ATOM 832 C C . ALA A 1 105 ? 0.720 -5.232 -16.659 1.00 89.69 105 ALA A C 1
ATOM 834 O O . ALA A 1 105 ? 0.061 -6.229 -16.386 1.00 89.69 105 ALA A O 1
ATOM 835 N N . ALA A 1 106 ? 2.035 -5.299 -16.889 1.00 91.19 106 ALA A N 1
ATOM 836 C CA . ALA A 1 106 ? 2.765 -6.570 -16.935 1.00 91.19 106 ALA A CA 1
ATOM 837 C C . ALA A 1 106 ? 2.813 -7.303 -15.584 1.00 91.19 106 ALA A C 1
ATOM 839 O O . ALA A 1 106 ? 2.902 -8.528 -15.536 1.00 91.19 106 ALA A O 1
ATOM 840 N N . LEU A 1 107 ? 2.783 -6.555 -14.478 1.00 87.81 107 LEU A N 1
ATOM 841 C CA . LEU A 1 107 ? 2.826 -7.105 -13.121 1.00 87.81 107 LEU A CA 1
ATOM 842 C C . LEU A 1 107 ? 1.439 -7.278 -12.488 1.00 87.81 107 LEU A C 1
ATOM 844 O O . LEU A 1 107 ? 1.375 -7.557 -11.285 1.00 87.81 107 LEU A O 1
ATOM 848 N N . ASP A 1 108 ? 0.373 -7.083 -13.272 1.00 86.00 108 ASP A N 1
ATOM 849 C CA . ASP A 1 108 ? -1.029 -7.122 -12.844 1.00 86.00 108 ASP A CA 1
ATOM 850 C C . ASP A 1 108 ? -1.257 -6.345 -11.534 1.00 86.00 108 ASP A C 1
ATOM 852 O O . ASP A 1 108 ? -1.604 -6.869 -10.471 1.00 86.00 108 ASP A O 1
ATOM 856 N N . THR A 1 109 ? -0.913 -5.058 -11.565 1.00 84.38 109 THR A N 1
ATOM 857 C CA . THR A 1 109 ? -0.958 -4.185 -10.390 1.00 84.38 109 THR A CA 1
ATOM 858 C C . THR A 1 109 ? -1.274 -2.745 -10.782 1.00 84.38 109 THR A C 1
ATOM 860 O O . THR A 1 109 ? -1.327 -2.384 -11.954 1.00 84.38 109 THR A O 1
ATOM 863 N N . SER A 1 110 ? -1.482 -1.874 -9.795 1.00 84.56 110 SER A N 1
ATOM 864 C CA . SER A 1 110 ? -1.742 -0.459 -10.060 1.00 84.56 110 SER A CA 1
ATOM 865 C C . SER A 1 110 ? -0.456 0.330 -10.317 1.00 84.56 110 SER A C 1
ATOM 867 O O . SER A 1 110 ? 0.591 0.088 -9.706 1.00 84.56 110 SER A O 1
ATOM 869 N N . THR A 1 111 ? -0.554 1.363 -11.156 1.00 83.44 111 THR A N 1
ATOM 870 C CA . THR A 1 111 ? 0.521 2.345 -11.387 1.00 83.44 111 THR A CA 1
ATOM 871 C C . THR A 1 111 ? 0.985 3.013 -10.098 1.00 83.44 111 THR A C 1
ATOM 873 O O . THR A 1 111 ? 2.179 3.233 -9.915 1.00 83.44 111 THR A O 1
ATOM 876 N N . GLY A 1 112 ? 0.070 3.281 -9.162 1.00 79.50 112 GLY A N 1
ATOM 877 C CA . GLY A 1 112 ? 0.408 3.810 -7.839 1.00 79.50 112 GLY A CA 1
ATOM 878 C C . GLY A 1 112 ? 1.259 2.851 -6.997 1.00 79.50 112 GLY A C 1
ATOM 879 O O . GLY A 1 112 ? 2.157 3.294 -6.275 1.00 79.50 112 GLY A O 1
ATOM 880 N N . ASN A 1 113 ? 1.025 1.538 -7.107 1.00 83.44 113 ASN A N 1
ATOM 881 C CA . ASN A 1 113 ? 1.843 0.528 -6.434 1.00 83.44 113 ASN A CA 1
ATOM 882 C C . ASN A 1 113 ? 3.250 0.468 -7.043 1.00 83.44 113 ASN A C 1
ATOM 884 O O . ASN A 1 113 ? 4.234 0.554 -6.309 1.00 83.44 113 ASN A O 1
ATOM 888 N N . VAL A 1 114 ? 3.347 0.437 -8.378 1.00 86.69 114 VAL A N 1
ATOM 889 C CA . VAL A 1 114 ? 4.633 0.524 -9.095 1.00 86.69 114 VAL A CA 1
ATOM 890 C C . VAL A 1 114 ? 5.393 1.782 -8.684 1.00 86.69 114 VAL A C 1
ATOM 892 O O . VAL A 1 114 ? 6.520 1.680 -8.211 1.00 86.69 114 VAL A O 1
ATOM 895 N N . HIS A 1 115 ? 4.754 2.952 -8.740 1.00 84.94 115 HIS A N 1
ATOM 896 C CA . HIS A 1 115 ? 5.358 4.217 -8.318 1.00 84.94 115 HIS A CA 1
ATOM 897 C C . HIS A 1 115 ? 5.871 4.157 -6.871 1.00 84.94 115 HIS A C 1
ATOM 899 O O . HIS A 1 115 ? 6.982 4.595 -6.584 1.00 84.94 115 HIS A O 1
ATOM 905 N N . SER A 1 116 ? 5.092 3.581 -5.952 1.00 83.50 116 SER A N 1
ATOM 906 C CA . SER A 1 116 ? 5.488 3.441 -4.544 1.00 83.50 116 SER A CA 1
ATOM 907 C C . SER A 1 116 ? 6.705 2.531 -4.356 1.00 83.50 116 SER A C 1
ATOM 909 O O . SER A 1 116 ? 7.538 2.795 -3.486 1.00 83.50 116 SER A O 1
ATOM 911 N N . LEU A 1 117 ? 6.807 1.455 -5.141 1.00 87.62 117 LEU A N 1
ATOM 912 C CA . LEU A 1 117 ? 7.945 0.535 -5.111 1.00 87.62 117 LEU A CA 1
ATOM 913 C C . LEU A 1 117 ? 9.192 1.175 -5.724 1.00 87.62 117 LEU A C 1
ATOM 915 O O . LEU A 1 117 ? 10.248 1.125 -5.096 1.00 87.62 117 LEU A O 1
ATOM 919 N N . ILE A 1 118 ? 9.056 1.849 -6.869 1.00 86.25 118 ILE A N 1
ATOM 920 C CA . ILE A 1 118 ? 10.143 2.599 -7.514 1.00 86.25 118 ILE A CA 1
ATOM 921 C C . ILE A 1 118 ? 10.685 3.659 -6.564 1.00 86.25 118 ILE A C 1
ATOM 923 O O . ILE A 1 118 ? 11.871 3.679 -6.251 1.00 86.25 118 ILE A O 1
ATOM 927 N N . PHE A 1 119 ? 9.798 4.480 -6.005 1.00 82.69 119 PHE A N 1
ATOM 928 C CA . PHE A 1 119 ? 10.195 5.540 -5.091 1.00 82.69 119 PHE A CA 1
ATOM 929 C C . PHE A 1 119 ? 10.942 5.001 -3.864 1.00 82.69 119 PHE A C 1
ATOM 931 O O . PHE A 1 119 ? 11.897 5.620 -3.395 1.00 82.69 119 PHE A O 1
ATOM 938 N N . ARG A 1 120 ? 10.535 3.846 -3.331 1.00 83.62 120 ARG A N 1
ATOM 939 C CA . ARG A 1 120 ? 11.163 3.263 -2.140 1.00 83.62 120 ARG A CA 1
ATOM 940 C C . ARG A 1 120 ? 12.488 2.560 -2.437 1.00 83.62 120 ARG A C 1
ATOM 942 O O . ARG A 1 120 ? 13.399 2.682 -1.628 1.00 83.62 120 ARG A O 1
ATOM 949 N N . HIS A 1 121 ? 12.582 1.830 -3.546 1.00 86.88 121 HIS A N 1
ATOM 950 C CA . HIS A 1 121 ? 13.674 0.881 -3.797 1.00 86.88 121 HIS A CA 1
ATOM 951 C C . HIS A 1 121 ? 14.644 1.308 -4.904 1.00 86.88 121 HIS A C 1
ATOM 953 O O . HIS A 1 121 ? 15.743 0.774 -4.972 1.00 86.88 121 HIS A O 1
ATOM 959 N N . PHE A 1 122 ? 14.278 2.299 -5.717 1.00 85.62 122 PHE A N 1
ATOM 960 C CA . PHE A 1 122 ? 15.087 2.816 -6.820 1.00 85.62 122 PHE A CA 1
ATOM 961 C C . PHE A 1 122 ? 15.216 4.345 -6.703 1.00 85.62 122 PHE A C 1
ATOM 963 O O . PHE A 1 122 ? 14.676 5.090 -7.523 1.00 85.62 122 PHE A O 1
ATOM 970 N N . PRO A 1 123 ? 15.881 4.857 -5.649 1.00 78.88 123 PRO A N 1
ATOM 971 C CA . PRO A 1 123 ? 15.938 6.291 -5.366 1.00 78.88 123 PRO A CA 1
ATOM 972 C C . PRO A 1 123 ? 16.575 7.113 -6.496 1.00 78.88 123 PRO A C 1
ATOM 974 O O . PRO A 1 123 ? 16.119 8.227 -6.747 1.00 78.88 123 PRO A O 1
ATOM 977 N N . SER A 1 124 ? 17.554 6.554 -7.213 1.00 79.69 124 SER A N 1
ATOM 978 C CA . SER A 1 124 ? 18.178 7.165 -8.398 1.00 79.69 124 SER A CA 1
ATOM 979 C C . SER A 1 124 ? 17.209 7.339 -9.572 1.00 79.69 124 SER A C 1
ATOM 981 O O . SER A 1 124 ? 17.378 8.244 -10.380 1.00 79.69 124 SER A O 1
ATOM 983 N N . ARG A 1 125 ? 16.157 6.518 -9.631 1.00 69.38 125 ARG A N 1
ATOM 984 C CA . ARG A 1 125 ? 15.162 6.474 -10.710 1.00 69.38 125 ARG A CA 1
ATOM 985 C C . ARG A 1 125 ? 13.910 7.320 -10.400 1.00 69.38 125 ARG A C 1
ATOM 987 O O . ARG A 1 125 ? 12.968 7.370 -11.180 1.00 69.38 125 ARG A O 1
ATOM 994 N N . ARG A 1 126 ? 13.862 8.018 -9.250 1.00 68.25 126 ARG A N 1
ATOM 995 C CA . ARG A 1 126 ? 12.683 8.798 -8.788 1.00 68.25 126 ARG A CA 1
ATOM 996 C C . ARG A 1 126 ? 12.277 9.942 -9.717 1.00 68.25 126 ARG A C 1
ATOM 998 O O . ARG A 1 126 ? 11.096 10.291 -9.750 1.00 68.25 126 ARG A O 1
ATOM 1005 N N . ASN A 1 127 ? 13.258 10.522 -10.402 1.00 62.41 127 ASN A N 1
ATOM 1006 C CA . ASN A 1 127 ? 13.096 11.692 -11.264 1.00 62.41 127 ASN A CA 1
ATOM 1007 C C . ASN A 1 127 ? 13.034 11.321 -12.749 1.00 62.41 127 ASN A C 1
ATOM 1009 O O . ASN A 1 127 ? 12.968 12.211 -13.593 1.00 62.41 127 ASN A O 1
ATOM 1013 N N . GLU A 1 128 ? 13.051 10.027 -13.076 1.00 63.84 128 GLU A N 1
ATOM 1014 C CA . GLU A 1 128 ? 12.865 9.585 -14.451 1.00 63.84 128 GLU A CA 1
ATOM 1015 C C . GLU A 1 128 ? 11.441 9.919 -14.917 1.00 63.84 128 GLU A C 1
ATOM 1017 O O . GLU A 1 128 ? 10.496 9.892 -14.111 1.00 63.84 128 GLU A O 1
ATOM 1022 N N . PRO A 1 129 ? 11.275 10.306 -16.195 1.00 56.34 129 PRO A N 1
ATOM 1023 C CA . PRO A 1 129 ? 10.022 10.846 -16.692 1.00 56.34 129 PRO A CA 1
ATOM 1024 C C . PRO A 1 129 ? 8.855 9.899 -16.400 1.00 56.34 129 PRO A C 1
ATOM 1026 O O . PRO A 1 129 ? 8.817 8.740 -16.821 1.00 56.34 129 PRO A O 1
ATOM 1029 N N . ARG A 1 130 ? 7.877 10.421 -15.650 1.00 53.53 130 ARG A N 1
ATOM 1030 C CA . ARG A 1 130 ? 6.665 9.707 -15.239 1.00 53.53 130 ARG A CA 1
ATOM 1031 C C . ARG A 1 130 ? 5.764 9.483 -16.447 1.00 53.53 130 ARG A C 1
ATOM 1033 O O . ARG A 1 130 ? 4.840 10.248 -16.693 1.00 53.53 130 ARG A O 1
ATOM 1040 N N . GLY A 1 131 ? 6.026 8.397 -17.162 1.00 48.19 131 GLY A N 1
ATOM 1041 C CA . GLY A 1 131 ? 5.254 8.014 -18.332 1.00 48.19 131 GLY A CA 1
ATOM 1042 C C . GLY A 1 131 ? 5.797 8.650 -19.602 1.00 48.19 131 GLY A C 1
ATOM 1043 O O . GLY A 1 131 ? 5.586 9.825 -19.859 1.00 48.19 131 GLY A O 1
ATOM 1044 N N . GLY A 1 132 ? 6.449 7.816 -20.413 1.00 42.53 132 GLY A N 1
ATOM 1045 C CA . GLY A 1 132 ? 6.567 8.023 -21.850 1.00 42.53 132 GLY A CA 1
ATOM 1046 C C . GLY A 1 132 ? 7.310 9.289 -22.255 1.00 42.53 132 GLY A C 1
ATOM 1047 O O . GLY A 1 132 ? 6.687 10.274 -22.627 1.00 42.53 132 GLY A O 1
ATOM 1048 N N . LYS A 1 133 ? 8.640 9.209 -22.246 1.00 39.12 133 LYS A N 1
ATOM 1049 C CA . LYS A 1 133 ? 9.512 9.610 -23.362 1.00 39.12 133 LYS A CA 1
ATOM 1050 C C . LYS A 1 133 ? 10.954 9.304 -22.953 1.00 39.12 133 LYS A C 1
ATOM 1052 O O . LYS A 1 133 ? 11.705 10.189 -22.566 1.00 39.12 133 LYS A O 1
ATOM 1057 N N . TYR A 1 134 ? 11.329 8.030 -23.038 1.00 42.91 134 TYR A N 1
ATOM 1058 C CA . TYR A 1 134 ? 12.709 7.716 -23.388 1.00 42.91 134 TYR A CA 1
ATOM 1059 C C . TYR A 1 134 ? 12.798 7.918 -24.899 1.00 42.91 134 TYR A C 1
ATOM 1061 O O . TYR A 1 134 ? 12.358 7.073 -25.672 1.00 42.91 134 TYR A O 1
ATOM 1069 N N . ILE A 1 135 ? 13.263 9.094 -25.317 1.00 39.97 135 ILE A N 1
ATOM 1070 C CA . ILE A 1 135 ? 13.855 9.227 -26.645 1.00 39.97 135 ILE A CA 1
ATOM 1071 C C . ILE A 1 135 ? 15.261 8.671 -26.459 1.00 39.97 135 ILE A C 1
ATOM 1073 O O . ILE A 1 135 ? 16.067 9.280 -25.755 1.00 39.97 135 ILE A O 1
ATOM 1077 N N . ALA A 1 136 ? 15.509 7.480 -27.001 1.00 36.19 136 ALA A N 1
ATOM 1078 C CA . ALA A 1 136 ? 16.867 6.985 -27.152 1.00 36.19 136 ALA A CA 1
ATOM 1079 C C . ALA A 1 136 ? 17.655 8.040 -27.945 1.00 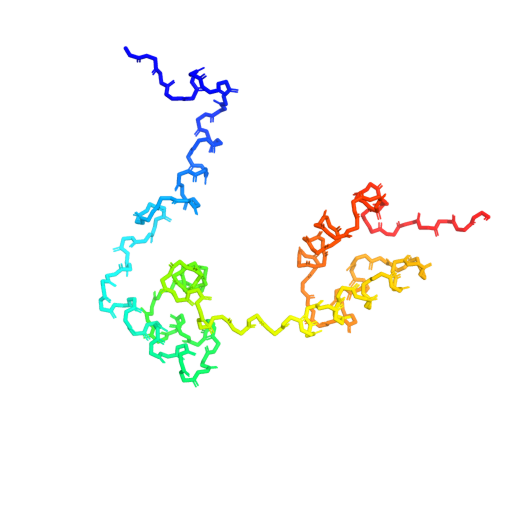36.19 136 ALA A C 1
ATOM 1081 O O . ALA A 1 136 ? 17.211 8.461 -29.015 1.00 36.19 136 ALA A O 1
ATOM 1082 N N . LYS A 1 137 ? 18.760 8.514 -27.373 1.00 37.44 137 LYS A N 1
ATOM 1083 C CA . LYS A 1 137 ? 19.817 9.194 -28.117 1.00 37.44 137 LYS A CA 1
ATOM 1084 C C . LYS A 1 137 ? 20.931 8.193 -28.343 1.00 37.44 137 LYS A C 1
ATOM 1086 O O . LYS A 1 137 ? 21.205 7.440 -27.382 1.00 37.44 137 LYS A O 1
#

pLDDT: mean 78.21, std 14.31, range [36.19, 93.56]

Radius of gyration: 19.26 Å; Cα contacts (8 Å, |Δi|>4): 94; chains: 1; bounding box: 40×45×52 Å

Solvent-accessible surface area (backbone atoms only — not comparable to full-atom values): 8238 Å² total; per-residue (Å²): 133,84,53,72,32,66,79,67,77,44,55,62,66,59,52,49,53,50,43,43,72,71,43,89,77,42,80,77,41,86,79,59,44,74,67,52,48,51,51,50,51,52,45,44,73,73,65,50,53,49,73,55,48,17,67,78,66,75,42,56,44,68,57,43,51,49,48,40,59,72,77,37,60,84,72,52,84,75,51,63,64,62,52,52,52,51,50,50,54,51,50,56,40,48,77,70,63,50,32,52,62,57,53,10,60,77,68,75,51,51,46,68,56,45,51,54,48,41,53,71,76,34,66,91,56,60,80,54,74,88,53,79,76,82,72,85,127

Sequence (137 aa):
MPSIAVILGKSQHTIRQYIYRNIRGFGGTSKLTPEIIARIGELYRQGHKPAHISRETGVSEYYVRNAIGQYFPTLKPRNPAVLKERIRKIGEMLDAGQSYKAIAAALDTSTGNVHSLIFRHFPSRRNEPRGGKYIAK

Foldseek 3Di:
DDDPCVVVVHDPVVVLVVCQLPPPPPDPCPLVDVVLLVQLVVCLLVVDQLVVSCVVSVNDSVVSVSSCVPVVVVSPPPVVVVVVVLLVQLVVCVVVVDALVRSCVVVVHDSVVSLVSCVVPVVVCNPPDRDDDPPPD

Organism: NCBI:txid1441467

Mean predicted aligned error: 13.09 Å